Protein AF-A0A9P0M2W7-F1 (afdb_monomer_lite)

InterPro domains:
  IPR003342 ArnT-like, N-terminal domain [PF02366] (2-72)
  IPR027005 O-mannosyl-transferase-like [PTHR10050] (1-140)
  IPR036300 Mir domain superfamily [SSF82109] (98-136)

Organism: Acanthoscelides obtectus (NCBI:txid200917)

Radius of gyration: 26.4 Å; chains: 1; bounding box: 44×40×79 Å

Foldseek 3Di:
DLLVVVLPDPVSVVVLVVVVVVVVVVLVVVVPPPPDDVVVSVVVVVVVVCCSPVVNVVSVVVSVVVVCVVQLADDPPCLQDDLVSQCSRPPAQNPVADDDPDDDPPDDDWDFDPHRSWAIFDWDPAFDDPPPDDRDTDTDRDSPDRDRGD

pLDDT: mean 77.09, std 10.46, range [38.19, 89.38]

Secondary structure (DSSP, 8-state):
-HHHHHTT-TTHHHHHHHHHHHHHHHHHHHHT-TTS-HHHHHHHHHHHHHHHHHHHHHHHHHHHHHHHHH--B--TTGGGS-HHHHTTSBT-TTTT----SSPPTT-----B-SSTT--EEEEEEEEPPTTSSS-PEEEEEESS------

Structure (mmCIF, N/CA/C/O backbone):
data_AF-A0A9P0M2W7-F1
#
_entry.id   AF-A0A9P0M2W7-F1
#
loop_
_atom_site.group_PDB
_atom_site.id
_atom_site.type_symbol
_atom_site.label_atom_id
_atom_site.label_alt_id
_atom_site.label_comp_id
_atom_site.label_asym_id
_atom_site.label_entity_id
_atom_site.label_seq_id
_atom_site.pdbx_PDB_ins_code
_atom_site.Cartn_x
_atom_site.Cartn_y
_atom_site.Cartn_z
_atom_site.occupancy
_atom_site.B_iso_or_equiv
_atom_site.auth_seq_id
_atom_site.auth_comp_id
_atom_site.auth_asym_id
_atom_site.auth_atom_id
_atom_site.pdbx_PDB_model_num
ATOM 1 N N . MET A 1 1 ? 2.822 -3.038 24.871 1.00 49.38 1 MET A N 1
ATOM 2 C CA . MET A 1 1 ? 2.951 -4.412 24.329 1.00 49.38 1 MET A CA 1
ATOM 3 C C . MET A 1 1 ? 1.986 -4.728 23.182 1.00 49.38 1 MET A C 1
ATOM 5 O O . MET A 1 1 ? 2.398 -5.421 22.266 1.00 49.38 1 MET A O 1
ATOM 9 N N . LEU A 1 2 ? 0.758 -4.189 23.155 1.00 49.59 2 LEU A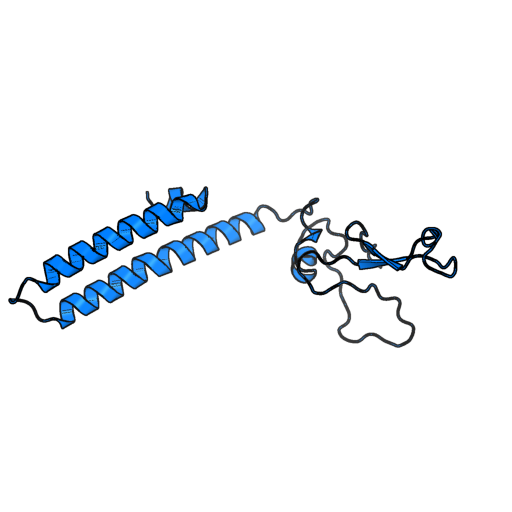 N 1
ATOM 10 C CA . LEU A 1 2 ? -0.241 -4.473 22.102 1.00 49.59 2 LEU A CA 1
ATOM 11 C C . LEU A 1 2 ? 0.184 -4.073 20.672 1.00 49.59 2 LEU A C 1
ATOM 13 O O . LEU A 1 2 ? -0.138 -4.766 19.713 1.00 49.59 2 LEU A O 1
ATOM 17 N N . ALA A 1 3 ? 0.968 -2.999 20.541 1.00 51.56 3 ALA A N 1
ATOM 18 C CA . ALA A 1 3 ? 1.499 -2.505 19.270 1.00 51.56 3 ALA A CA 1
ATOM 19 C C . ALA A 1 3 ? 2.364 -3.528 18.505 1.00 51.56 3 ALA A C 1
ATOM 21 O O . ALA A 1 3 ? 2.295 -3.593 17.281 1.00 51.56 3 ALA A O 1
ATOM 22 N N . CYS A 1 4 ? 3.144 -4.356 19.211 1.00 55.22 4 CYS A N 1
ATOM 23 C CA . CYS A 1 4 ? 4.033 -5.332 18.574 1.00 55.22 4 CYS A CA 1
ATOM 24 C C . CYS A 1 4 ? 3.278 -6.555 18.025 1.00 55.22 4 CYS A C 1
ATOM 26 O O . CYS A 1 4 ? 3.721 -7.145 17.045 1.00 55.22 4 CYS A O 1
ATOM 28 N N . CYS A 1 5 ? 2.120 -6.916 18.594 1.00 48.78 5 CYS A N 1
ATOM 29 C CA . CYS A 1 5 ? 1.325 -8.061 18.129 1.00 48.78 5 CYS A CA 1
ATOM 30 C C . CYS A 1 5 ? 0.573 -7.783 16.816 1.00 48.78 5 CYS A C 1
ATOM 32 O O . CYS A 1 5 ? 0.353 -8.700 16.028 1.00 48.78 5 CYS A O 1
ATOM 34 N N . ILE A 1 6 ? 0.205 -6.524 16.549 1.00 54.22 6 ILE A N 1
ATOM 35 C CA . ILE A 1 6 ? -0.494 -6.131 15.311 1.00 54.22 6 ILE A CA 1
ATOM 36 C C . ILE A 1 6 ? 0.437 -6.213 14.089 1.00 54.22 6 ILE A C 1
ATOM 38 O O . ILE A 1 6 ? -0.027 -6.442 12.976 1.00 54.22 6 ILE A O 1
ATOM 42 N N . SER A 1 7 ? 1.754 -6.105 14.295 1.00 47.78 7 SER A N 1
ATOM 43 C CA . SER A 1 7 ? 2.743 -6.071 13.211 1.00 47.78 7 SER A CA 1
ATOM 44 C C . SER A 1 7 ? 3.045 -7.437 12.572 1.00 47.78 7 SER A C 1
ATOM 46 O O . SER A 1 7 ? 3.783 -7.483 11.591 1.00 47.78 7 SER A O 1
ATOM 48 N N . VAL A 1 8 ? 2.520 -8.547 13.108 1.00 57.09 8 VAL A N 1
ATOM 49 C CA . VAL A 1 8 ? 2.905 -9.907 12.673 1.00 57.09 8 VAL A CA 1
ATOM 50 C C . VAL A 1 8 ? 1.854 -10.560 11.766 1.00 57.09 8 VAL A C 1
ATOM 52 O O . VAL A 1 8 ? 2.201 -11.379 10.914 1.00 57.09 8 VAL A O 1
ATOM 55 N N . LYS A 1 9 ? 0.563 -10.231 11.935 1.00 60.03 9 LYS A N 1
ATOM 56 C CA . LYS A 1 9 ? -0.548 -10.833 11.173 1.00 60.03 9 LYS A CA 1
ATOM 57 C C . LYS A 1 9 ? -1.857 -10.072 11.399 1.00 60.03 9 LYS A C 1
ATOM 59 O O . LYS A 1 9 ? -2.076 -9.545 12.487 1.00 60.03 9 LYS A O 1
ATOM 64 N N . PHE A 1 10 ? -2.788 -10.143 10.439 1.00 63.69 10 PHE A N 1
ATOM 65 C CA . PHE A 1 10 ? -4.170 -9.634 10.580 1.00 63.69 10 PHE A CA 1
ATOM 66 C C . PHE A 1 10 ? -4.919 -10.178 11.812 1.00 63.69 10 PHE A C 1
ATOM 68 O O . PHE A 1 10 ? -5.931 -9.617 12.215 1.00 63.69 10 PHE A O 1
ATOM 75 N N . VAL A 1 11 ? -4.390 -11.218 12.463 1.00 65.88 11 VAL A N 1
ATOM 76 C CA . VAL A 1 11 ? -4.830 -11.710 13.776 1.00 65.88 11 VAL A CA 1
ATOM 77 C C . VAL A 1 11 ? -4.837 -10.600 14.843 1.00 65.88 11 VAL A C 1
ATOM 79 O O . VAL A 1 11 ? -5.679 -10.619 15.737 1.00 65.88 11 VAL A O 1
ATOM 82 N N . GLY A 1 12 ? -3.980 -9.579 14.726 1.00 65.12 12 GLY A N 1
ATOM 83 C CA . GLY A 1 12 ? -3.992 -8.409 15.612 1.00 65.12 12 GLY A CA 1
ATOM 84 C C . GLY A 1 12 ? -5.298 -7.601 15.592 1.00 65.12 12 GLY A C 1
ATOM 85 O O . GLY A 1 12 ? -5.594 -6.915 16.570 1.00 65.12 12 GLY A O 1
ATOM 86 N N . LEU A 1 13 ? -6.121 -7.727 14.541 1.00 69.19 13 LEU A N 1
ATOM 87 C CA . LEU A 1 13 ? -7.451 -7.107 14.488 1.00 69.19 13 LEU A CA 1
ATOM 88 C C . LEU A 1 13 ? -8.389 -7.665 15.564 1.00 69.19 13 LEU A C 1
ATOM 90 O O . LEU A 1 13 ? -9.178 -6.908 16.122 1.00 69.19 13 LEU A O 1
ATOM 94 N N . PHE A 1 14 ? -8.263 -8.948 15.923 1.00 75.62 14 PHE A N 1
ATOM 95 C CA . PHE A 1 14 ? -9.065 -9.540 17.000 1.00 75.62 14 PHE A CA 1
ATOM 96 C C . PHE A 1 14 ? -8.747 -8.915 18.359 1.00 75.62 14 PHE A C 1
ATOM 98 O O . PHE A 1 14 ? -9.639 -8.748 19.185 1.00 75.62 14 PHE A O 1
ATOM 105 N N . VAL A 1 15 ? -7.492 -8.513 18.577 1.00 78.12 15 VAL A N 1
ATOM 106 C CA . VAL A 1 15 ? -7.066 -7.851 19.816 1.00 78.12 15 VAL A CA 1
ATOM 107 C C . VAL A 1 15 ? -7.625 -6.429 19.890 1.00 78.12 15 VAL A C 1
ATOM 109 O O . VAL A 1 15 ? -8.142 -6.036 20.933 1.00 78.12 15 VAL A O 1
ATOM 112 N N . ILE A 1 16 ? -7.586 -5.675 18.784 1.00 77.06 16 ILE A N 1
ATOM 113 C CA . ILE A 1 16 ? -8.204 -4.339 18.702 1.00 77.06 16 ILE A CA 1
ATOM 114 C C . ILE A 1 16 ? -9.713 -4.438 18.942 1.00 77.06 16 ILE A C 1
ATOM 116 O O . ILE A 1 16 ? -10.267 -3.651 19.706 1.00 77.06 16 ILE A O 1
ATOM 120 N N . LEU A 1 17 ? -10.366 -5.430 18.336 1.00 81.06 17 LEU A N 1
ATOM 121 C CA . LEU A 1 17 ? -11.796 -5.679 18.494 1.00 81.06 17 LEU A CA 1
ATOM 122 C C . LEU A 1 17 ? -12.151 -6.037 19.945 1.00 81.06 17 LEU A C 1
ATOM 124 O O . LEU A 1 17 ? -13.085 -5.457 20.491 1.00 81.06 17 LEU A O 1
ATOM 128 N N . LEU A 1 18 ? -11.381 -6.913 20.600 1.00 83.19 18 LEU A N 1
ATOM 129 C CA . LEU A 1 18 ? -11.578 -7.263 22.011 1.00 83.19 18 LEU A CA 1
ATOM 130 C C . LEU A 1 18 ? -11.458 -6.038 22.928 1.00 83.19 18 LEU A C 1
ATOM 132 O O . LEU A 1 18 ? -12.310 -5.821 23.790 1.00 83.19 18 LEU A O 1
ATOM 136 N N . ILE A 1 19 ? -10.428 -5.215 22.720 1.00 83.38 19 ILE A N 1
ATOM 137 C CA . ILE A 1 19 ? -10.238 -3.976 23.483 1.00 83.38 19 ILE A CA 1
ATOM 138 C C . ILE A 1 19 ? -11.389 -3.003 23.205 1.00 83.38 19 ILE A C 1
ATOM 140 O O . ILE A 1 19 ? -11.904 -2.391 24.138 1.00 83.38 19 ILE A O 1
ATOM 144 N N . GLY A 1 20 ? -11.851 -2.913 21.954 1.00 83.88 20 GLY A N 1
ATOM 145 C CA . GLY A 1 20 ? -13.044 -2.159 21.575 1.00 83.88 20 GLY A CA 1
ATOM 146 C C . GLY A 1 20 ? -14.278 -2.584 22.377 1.00 83.88 20 GLY A C 1
ATOM 147 O O . GLY A 1 20 ? -14.913 -1.739 23.007 1.00 83.88 20 GLY A O 1
ATOM 148 N N . PHE A 1 21 ? -14.568 -3.886 22.456 1.00 85.00 21 PHE A N 1
ATOM 149 C CA . PHE A 1 21 ? -15.673 -4.406 23.270 1.00 85.00 21 PHE A CA 1
ATOM 150 C C . PHE A 1 21 ? -15.528 -4.061 24.757 1.00 85.00 21 PHE A C 1
ATOM 152 O O . PHE A 1 21 ? -16.490 -3.596 25.368 1.00 85.00 21 PHE A O 1
ATOM 159 N N . MET A 1 22 ? -14.330 -4.206 25.332 1.00 84.38 22 MET A N 1
ATOM 160 C CA . MET A 1 22 ? -14.072 -3.802 26.722 1.00 84.38 22 MET A CA 1
ATOM 161 C C . MET A 1 22 ? -14.330 -2.304 26.934 1.00 84.38 22 MET A C 1
ATOM 163 O O . MET A 1 22 ? -14.956 -1.927 27.922 1.00 84.38 22 MET A O 1
ATOM 167 N N . THR A 1 23 ? -13.934 -1.444 25.986 1.00 84.31 23 THR A N 1
ATOM 168 C CA . THR A 1 23 ? -14.206 -0.001 26.095 1.00 84.31 23 THR A CA 1
ATOM 169 C C . THR A 1 23 ? -15.688 0.354 26.019 1.00 84.31 23 THR A C 1
ATOM 171 O O . THR A 1 23 ? -16.103 1.304 26.679 1.00 84.31 23 THR A O 1
ATOM 174 N N . VAL A 1 24 ? -16.490 -0.405 25.265 1.00 83.44 24 VAL A N 1
ATOM 175 C CA . VAL A 1 24 ? -17.950 -0.223 25.213 1.00 83.44 24 VAL A CA 1
ATOM 176 C C . VAL A 1 24 ? -18.584 -0.574 26.561 1.00 83.44 24 VAL A C 1
ATOM 178 O O . VAL A 1 24 ? -19.420 0.183 27.049 1.00 83.44 24 VAL A O 1
ATOM 181 N N . VAL A 1 25 ? -18.150 -1.669 27.194 1.00 83.62 25 VAL A N 1
ATOM 182 C CA . VAL A 1 25 ? -18.629 -2.076 28.529 1.00 83.62 25 VAL A CA 1
ATOM 183 C C . VAL A 1 25 ? -18.237 -1.052 29.599 1.00 83.62 25 VAL A C 1
ATOM 185 O O . VAL A 1 25 ? -19.075 -0.649 30.404 1.00 83.62 25 VAL A O 1
ATOM 188 N N . ASP A 1 26 ? -16.996 -0.563 29.578 1.00 80.94 26 ASP A N 1
ATOM 189 C CA . ASP A 1 26 ? -16.543 0.519 30.463 1.00 80.94 26 ASP A CA 1
ATOM 190 C C . ASP A 1 26 ? -17.393 1.782 30.309 1.00 80.94 26 ASP A C 1
ATOM 192 O O . ASP A 1 26 ? -17.775 2.416 31.295 1.00 80.94 26 ASP A O 1
ATOM 196 N N . LEU A 1 27 ? -17.697 2.158 29.065 1.00 77.44 27 LEU A N 1
ATOM 197 C CA . LEU A 1 27 ? -18.501 3.337 28.791 1.00 77.44 27 LEU A CA 1
ATOM 198 C C . LEU A 1 27 ? -19.941 3.161 29.280 1.00 77.44 27 LEU A C 1
ATOM 200 O O . LEU A 1 27 ? -20.504 4.098 29.841 1.00 77.44 27 LEU A O 1
ATOM 204 N N . TRP A 1 28 ? -20.507 1.964 29.116 1.00 80.38 28 TRP A N 1
ATOM 205 C CA . TRP A 1 28 ? -21.828 1.615 29.635 1.00 80.38 28 TRP A CA 1
ATOM 206 C C . TRP A 1 28 ? -21.893 1.765 31.161 1.00 80.38 28 TRP A C 1
ATOM 208 O O . TRP A 1 28 ? -22.827 2.370 31.687 1.00 80.38 28 TRP A O 1
ATOM 218 N N . ASN A 1 29 ? -20.856 1.315 31.871 1.00 79.50 29 ASN A N 1
ATOM 219 C CA . ASN A 1 29 ? -20.758 1.463 33.325 1.00 79.50 29 ASN A CA 1
ATOM 220 C C . ASN A 1 29 ? -20.635 2.933 33.761 1.00 79.50 29 ASN A C 1
ATOM 222 O O . ASN A 1 29 ? -21.263 3.341 34.735 1.00 79.50 29 ASN A O 1
ATOM 226 N N . ILE A 1 30 ? -19.866 3.746 33.028 1.00 74.25 30 ILE A N 1
ATOM 227 C CA . ILE A 1 30 ? -19.718 5.186 33.305 1.00 74.25 30 ILE A CA 1
ATOM 228 C C . ILE A 1 30 ? -21.033 5.937 33.052 1.00 74.25 30 ILE A C 1
ATOM 230 O O . ILE A 1 30 ? -21.365 6.857 33.798 1.00 74.25 30 ILE A O 1
ATOM 234 N N . LEU A 1 31 ? -21.797 5.539 32.032 1.00 72.25 31 LEU A N 1
ATOM 235 C CA . LEU A 1 31 ? -23.081 6.153 31.683 1.00 72.25 31 LEU A CA 1
ATOM 236 C C . LEU A 1 31 ? -24.185 5.829 32.707 1.00 72.25 31 LEU A C 1
ATOM 238 O O . LEU A 1 31 ? -25.093 6.632 32.896 1.00 72.25 31 LEU A O 1
ATOM 242 N N . GLY A 1 32 ? -24.073 4.698 33.414 1.00 74.75 32 GLY A N 1
ATOM 243 C CA . GLY A 1 32 ? -24.970 4.322 34.513 1.00 74.75 32 GLY A CA 1
ATOM 244 C C . GLY A 1 32 ? -24.814 5.161 35.790 1.00 74.75 32 GLY A C 1
ATOM 245 O O . GLY A 1 32 ? -25.684 5.122 36.661 1.00 74.75 32 GLY A O 1
ATOM 246 N N . VAL A 1 33 ? -23.741 5.949 35.921 1.00 76.12 33 VAL A N 1
ATOM 247 C CA . VAL A 1 33 ? -23.522 6.825 37.082 1.00 76.12 33 VAL A CA 1
ATOM 248 C C . VAL A 1 33 ? -24.207 8.175 36.847 1.00 76.12 33 VAL A C 1
ATOM 250 O O . VAL A 1 33 ? -23.638 9.081 36.243 1.00 76.12 33 VAL A O 1
ATOM 253 N N . MET A 1 34 ? -25.421 8.338 37.384 1.00 68.31 34 MET A N 1
ATOM 254 C CA . MET A 1 34 ? -26.249 9.553 37.225 1.00 68.31 34 MET A CA 1
ATOM 255 C C . MET A 1 34 ? -25.658 10.831 37.858 1.00 68.31 34 MET A C 1
ATOM 257 O O . MET A 1 34 ? -26.227 11.911 37.732 1.00 68.31 34 MET A O 1
ATOM 261 N N . THR A 1 35 ? -24.522 10.732 38.552 1.00 72.81 35 THR A N 1
ATOM 262 C CA . THR A 1 35 ? -23.875 11.852 39.253 1.00 72.81 35 THR A CA 1
ATOM 263 C C . THR A 1 35 ? -23.003 12.720 38.338 1.00 72.81 35 THR A C 1
ATOM 265 O O . THR A 1 35 ? -22.611 13.813 38.744 1.00 72.81 35 THR A O 1
ATOM 268 N N . ARG A 1 36 ? -22.651 12.262 37.127 1.00 68.31 36 ARG A N 1
ATOM 269 C CA . ARG A 1 36 ? -21.724 12.982 36.232 1.00 68.31 36 ARG A CA 1
ATOM 270 C C . ARG A 1 36 ? -22.403 13.508 34.965 1.00 68.31 36 ARG A C 1
ATOM 272 O O . ARG A 1 36 ? -23.293 12.849 34.431 1.00 68.31 36 ARG A O 1
ATOM 279 N N . PRO A 1 37 ? -21.969 14.671 34.443 1.00 77.00 37 PRO A N 1
ATOM 280 C CA . PRO A 1 37 ? -22.495 15.198 33.193 1.00 77.00 37 PRO A CA 1
ATOM 281 C C . PRO A 1 37 ? -22.111 14.290 32.017 1.00 77.00 37 PRO A C 1
ATOM 283 O O . PRO A 1 37 ? -20.953 13.910 31.851 1.00 77.00 37 PRO A O 1
ATOM 286 N N . VAL A 1 38 ? -23.082 14.009 31.143 1.00 75.50 38 VAL A N 1
ATOM 287 C CA . VAL A 1 38 ? -22.927 13.150 29.949 1.00 75.50 38 VAL A CA 1
ATOM 288 C C . VAL A 1 38 ? -21.785 13.622 29.031 1.00 75.50 38 VAL A C 1
ATOM 290 O O . VAL A 1 38 ? -21.143 12.821 28.353 1.00 75.50 38 VAL A O 1
ATOM 293 N N . MET A 1 39 ? -21.479 14.923 29.049 1.00 75.94 39 MET A N 1
ATOM 294 C CA . MET A 1 39 ? -20.386 15.534 28.287 1.00 75.94 39 MET A CA 1
ATOM 295 C C . MET A 1 39 ? -18.997 14.984 28.637 1.00 75.94 39 MET A C 1
ATOM 297 O O . MET A 1 39 ? -18.157 14.867 27.742 1.00 75.94 39 MET A O 1
ATOM 301 N N . ASP A 1 40 ? -18.741 14.610 29.892 1.00 75.75 40 ASP A N 1
ATOM 302 C CA . ASP A 1 40 ? -17.442 14.045 30.278 1.00 75.75 40 ASP A CA 1
ATOM 303 C C . ASP A 1 40 ? -17.272 12.627 29.716 1.00 75.75 40 ASP A C 1
ATOM 305 O O . ASP A 1 40 ? -16.208 12.276 29.201 1.00 75.75 40 ASP A O 1
ATOM 309 N N . THR A 1 41 ? -18.350 11.840 29.698 1.00 73.44 41 THR A N 1
ATOM 310 C CA . THR A 1 41 ? -18.384 10.503 29.086 1.00 73.44 41 THR A CA 1
ATOM 311 C C . THR A 1 41 ? -18.119 10.567 27.580 1.00 73.44 41 THR A C 1
ATOM 313 O O . THR A 1 41 ? -17.336 9.774 27.055 1.00 73.44 41 THR A O 1
ATOM 316 N N . VAL A 1 42 ? -18.694 11.553 26.883 1.00 77.75 42 VAL A N 1
ATOM 317 C CA . VAL A 1 42 ? -18.472 11.767 25.441 1.00 77.75 42 VAL A CA 1
ATOM 318 C C . VAL A 1 42 ? -17.023 12.168 25.145 1.00 77.75 42 VAL A C 1
ATOM 320 O O . VAL A 1 42 ? -16.420 11.637 24.211 1.00 77.75 42 VAL A O 1
ATOM 323 N N . LYS A 1 43 ? -16.417 13.044 25.956 1.00 81.81 43 LYS A N 1
ATOM 324 C CA . LYS A 1 43 ? -14.996 13.410 25.804 1.00 81.81 43 LYS A CA 1
ATOM 325 C C . LYS A 1 43 ? -14.077 12.199 25.966 1.00 81.81 43 LYS A C 1
ATOM 327 O O . LYS A 1 43 ? -13.165 12.013 25.160 1.00 81.81 43 LYS A O 1
ATOM 332 N N . HIS A 1 44 ? -14.330 11.355 26.967 1.00 80.00 44 HIS A N 1
ATOM 333 C CA . HIS A 1 44 ? -13.562 10.127 27.169 1.00 80.00 44 HIS A CA 1
ATOM 334 C C . HIS A 1 44 ? -13.766 9.112 26.040 1.00 80.00 44 HIS A C 1
ATOM 336 O O . HIS A 1 44 ? -12.787 8.493 25.623 1.00 80.00 44 HIS A O 1
ATOM 342 N N . LEU A 1 45 ? -14.985 8.977 25.508 1.00 80.56 45 LEU A N 1
ATOM 343 C CA . LEU A 1 45 ? -15.256 8.152 24.329 1.00 80.56 45 LEU A CA 1
ATOM 344 C C . LEU A 1 45 ? -14.424 8.625 23.134 1.00 80.56 45 LEU A C 1
ATOM 346 O O . LEU A 1 45 ? -13.703 7.825 22.545 1.00 80.56 45 LEU A O 1
ATOM 350 N N . ILE A 1 46 ? -14.494 9.913 22.794 1.00 81.00 46 ILE A N 1
ATOM 351 C CA . ILE A 1 46 ? -13.795 10.465 21.628 1.00 81.00 46 ILE A CA 1
ATOM 352 C C . ILE A 1 46 ? -12.281 10.308 21.794 1.00 81.00 46 ILE A C 1
ATOM 354 O O . ILE A 1 46 ? -11.615 9.821 20.884 1.00 81.00 46 ILE A O 1
ATOM 358 N N . ALA A 1 47 ? -11.733 10.631 22.969 1.00 83.69 47 ALA A N 1
ATOM 359 C CA . ALA A 1 47 ? -10.306 10.468 23.239 1.00 83.69 47 ALA A CA 1
ATOM 360 C C . ALA A 1 47 ? -9.850 9.000 23.126 1.00 83.69 47 ALA A C 1
ATOM 362 O O . ALA A 1 47 ? -8.808 8.722 22.529 1.00 83.69 47 ALA A O 1
ATOM 363 N N . ARG A 1 48 ? -10.634 8.048 23.657 1.00 81.56 48 ARG A N 1
ATOM 364 C CA . ARG A 1 48 ? -10.330 6.608 23.577 1.00 81.56 48 ARG A CA 1
ATOM 365 C C . ARG A 1 48 ? -10.490 6.065 22.158 1.00 81.56 48 ARG A C 1
ATOM 367 O O . ARG A 1 48 ? -9.639 5.295 21.732 1.00 81.56 48 ARG A O 1
ATOM 374 N N . ALA A 1 49 ? -11.511 6.491 21.416 1.00 82.12 49 ALA A N 1
ATOM 375 C CA . ALA A 1 49 ? -11.729 6.099 20.024 1.00 82.12 49 ALA A CA 1
ATOM 376 C C . ALA A 1 49 ? -10.602 6.608 19.119 1.00 82.12 49 ALA A C 1
ATOM 378 O O . ALA A 1 49 ? -10.032 5.842 18.346 1.00 82.12 49 ALA A O 1
ATOM 379 N N . ILE A 1 50 ? -10.213 7.875 19.272 1.00 82.94 50 ILE A N 1
ATOM 380 C CA . ILE A 1 50 ? -9.083 8.459 18.545 1.00 82.94 50 ILE A CA 1
ATOM 381 C C . ILE A 1 50 ? -7.792 7.715 18.895 1.00 82.94 50 ILE A C 1
ATOM 383 O O . ILE A 1 50 ? -7.062 7.317 17.993 1.00 82.94 50 ILE A O 1
ATOM 387 N N . CYS A 1 51 ? -7.523 7.462 20.178 1.00 82.69 51 CYS A N 1
ATOM 388 C CA . CYS A 1 51 ? -6.334 6.719 20.597 1.00 82.69 51 CYS A CA 1
ATOM 389 C C . CYS A 1 51 ? -6.327 5.283 20.042 1.00 82.69 51 CYS A C 1
ATOM 391 O O . CYS A 1 51 ? -5.313 4.836 19.517 1.00 82.69 51 CYS A O 1
ATOM 393 N N . LEU A 1 52 ? -7.460 4.576 20.077 1.00 78.50 52 LEU A N 1
ATOM 394 C CA . LEU A 1 52 ? -7.575 3.200 19.586 1.00 78.50 52 LEU A CA 1
ATOM 395 C C . LEU A 1 52 ? -7.575 3.073 18.061 1.00 78.50 52 LEU A C 1
ATOM 397 O O . LEU A 1 52 ? -7.318 1.978 17.576 1.00 78.50 52 LEU A O 1
ATOM 401 N N . ILE A 1 53 ? -7.841 4.143 17.308 1.00 81.00 53 ILE A N 1
ATOM 402 C CA . ILE A 1 53 ? -7.856 4.125 15.835 1.00 81.00 53 ILE A CA 1
ATOM 403 C C . ILE A 1 53 ? -6.581 4.750 15.261 1.00 81.00 53 ILE A C 1
ATOM 405 O O . ILE A 1 53 ? -5.9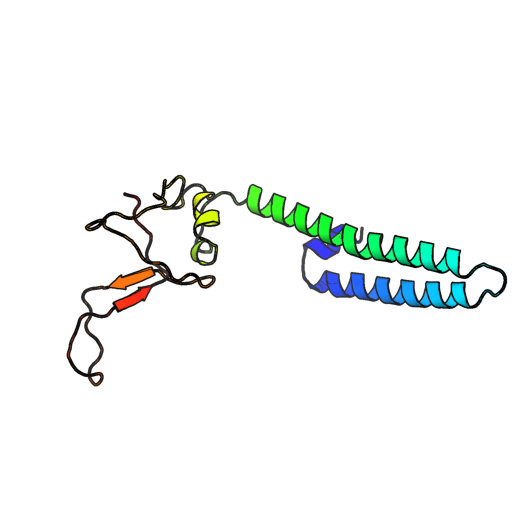05 4.135 14.438 1.00 81.00 53 ILE A O 1
ATOM 409 N N . ILE A 1 54 ? -6.210 5.954 15.703 1.00 83.56 54 ILE A N 1
ATOM 410 C CA . ILE A 1 54 ? -5.052 6.674 15.157 1.00 83.56 54 ILE A CA 1
ATOM 411 C C . ILE A 1 54 ? -3.752 5.955 15.506 1.00 83.56 54 ILE A C 1
ATOM 413 O O . ILE A 1 54 ? -2.896 5.789 14.640 1.00 83.56 54 ILE A O 1
ATOM 417 N N . LEU A 1 55 ? -3.597 5.491 16.748 1.00 79.69 55 LEU A N 1
ATOM 418 C CA . LEU A 1 55 ? -2.366 4.838 17.188 1.00 79.69 55 LEU A CA 1
ATOM 419 C C . LEU A 1 55 ? -2.024 3.584 16.357 1.00 79.69 55 LEU A C 1
ATOM 421 O O . LEU A 1 55 ? -0.882 3.498 15.895 1.00 79.69 55 LEU A O 1
ATOM 425 N N . PRO A 1 56 ? -2.947 2.631 16.101 1.00 79.12 56 PRO A N 1
ATOM 426 C CA . PRO A 1 56 ? -2.632 1.489 15.245 1.00 79.12 56 PRO A CA 1
ATOM 427 C C . PRO A 1 56 ? -2.431 1.868 13.776 1.00 79.12 56 PRO A C 1
ATOM 429 O O . PRO A 1 56 ? -1.564 1.272 13.140 1.00 79.12 56 PRO A O 1
ATOM 432 N N . ILE A 1 57 ? -3.152 2.864 13.242 1.00 83.25 57 ILE A N 1
ATOM 433 C CA . ILE A 1 57 ? -2.927 3.341 11.865 1.00 83.25 57 ILE A CA 1
ATOM 434 C C . ILE A 1 57 ? -1.512 3.913 11.726 1.00 83.25 57 ILE A C 1
ATOM 436 O O . ILE A 1 57 ? -0.779 3.522 10.819 1.00 83.25 57 ILE A O 1
ATOM 440 N N . CYS A 1 58 ? -1.092 4.790 12.642 1.00 85.94 58 CYS A N 1
ATOM 441 C CA . CYS A 1 58 ? 0.247 5.376 12.624 1.00 85.94 58 CYS A CA 1
ATOM 442 C C . CYS A 1 58 ? 1.339 4.306 12.733 1.00 85.94 58 CYS A C 1
ATOM 444 O O . CYS A 1 58 ? 2.294 4.329 11.958 1.00 85.94 58 CYS A O 1
ATOM 446 N N . LEU A 1 59 ? 1.190 3.340 13.646 1.00 83.75 59 LEU A N 1
ATOM 447 C CA . LEU A 1 59 ? 2.137 2.228 13.769 1.00 83.75 59 LEU A CA 1
ATOM 448 C C . LEU A 1 59 ? 2.210 1.388 12.495 1.00 83.75 59 LEU A C 1
ATOM 450 O O . LEU A 1 59 ? 3.311 1.097 12.032 1.00 83.75 59 LEU A O 1
ATOM 454 N N . TYR A 1 60 ? 1.066 1.036 11.906 1.00 81.50 60 TYR A N 1
ATOM 455 C CA . TYR A 1 60 ? 1.017 0.287 10.651 1.00 81.50 60 TYR A CA 1
ATOM 456 C C . TYR A 1 60 ? 1.744 1.031 9.523 1.00 81.50 60 TYR A C 1
ATOM 458 O O . TYR A 1 60 ? 2.585 0.445 8.841 1.00 81.50 60 TYR A O 1
ATOM 466 N N . MET A 1 61 ? 1.487 2.334 9.376 1.00 84.88 61 MET A N 1
ATOM 467 C CA . MET A 1 61 ? 2.148 3.176 8.375 1.00 84.88 61 MET A CA 1
ATOM 468 C C . MET A 1 61 ? 3.664 3.247 8.599 1.00 84.88 61 MET A C 1
ATOM 470 O O . MET A 1 61 ? 4.421 3.145 7.637 1.00 84.88 61 MET A O 1
ATOM 474 N N . ILE A 1 62 ? 4.122 3.366 9.851 1.00 89.06 62 ILE A N 1
ATOM 475 C CA . ILE A 1 62 ? 5.555 3.387 10.194 1.00 89.06 62 ILE A CA 1
ATOM 476 C C . ILE A 1 62 ? 6.221 2.051 9.858 1.00 89.06 62 ILE A C 1
ATOM 478 O O . ILE A 1 62 ? 7.274 2.041 9.222 1.00 89.06 62 ILE A O 1
ATOM 482 N N . PHE A 1 63 ? 5.620 0.923 10.242 1.00 85.12 63 PHE A N 1
ATOM 483 C CA . PHE A 1 63 ? 6.175 -0.394 9.926 1.00 85.12 63 PHE A CA 1
ATOM 484 C C . PHE A 1 63 ? 6.223 -0.640 8.421 1.00 85.12 63 PHE A C 1
ATOM 486 O O . PHE A 1 63 ? 7.246 -1.102 7.919 1.00 85.12 63 PHE A O 1
ATOM 493 N N . PHE A 1 64 ? 5.159 -0.291 7.695 1.00 85.50 64 PHE A N 1
ATOM 494 C CA . PHE A 1 64 ? 5.125 -0.426 6.241 1.00 85.50 64 PHE A CA 1
ATOM 495 C C . PHE A 1 64 ? 6.163 0.481 5.567 1.00 85.50 64 PHE A C 1
ATOM 497 O O . PHE A 1 64 ? 6.880 0.039 4.671 1.00 85.50 64 PHE A O 1
ATOM 504 N N . TYR A 1 65 ? 6.326 1.714 6.053 1.00 87.69 65 TYR A N 1
ATOM 505 C CA . TYR A 1 65 ? 7.370 2.625 5.587 1.00 87.69 65 TYR A CA 1
ATOM 506 C C . TYR A 1 65 ? 8.776 2.053 5.810 1.00 87.69 65 TYR A C 1
ATOM 508 O O . TYR A 1 65 ? 9.585 2.038 4.883 1.00 87.69 65 TYR A O 1
ATOM 516 N N . ILE A 1 66 ? 9.071 1.545 7.011 1.00 89.38 66 ILE A N 1
ATOM 517 C CA . ILE A 1 66 ? 10.364 0.913 7.315 1.00 89.38 66 ILE A CA 1
ATOM 518 C C . ILE A 1 66 ? 10.571 -0.319 6.430 1.00 89.38 66 ILE A C 1
ATOM 520 O O . ILE A 1 66 ? 11.649 -0.480 5.866 1.00 89.38 66 ILE A O 1
ATOM 524 N N . HIS A 1 67 ? 9.547 -1.156 6.261 1.00 87.12 67 HIS A N 1
ATOM 525 C CA . HIS A 1 67 ? 9.611 -2.349 5.422 1.00 87.12 67 HIS A CA 1
ATOM 526 C C . HIS A 1 67 ? 9.988 -2.008 3.974 1.00 87.12 67 HIS A C 1
ATOM 528 O O . HIS A 1 67 ? 10.967 -2.550 3.464 1.00 87.12 67 HIS A O 1
ATOM 534 N N . LEU A 1 68 ? 9.284 -1.059 3.342 1.00 86.88 68 LEU A N 1
ATOM 535 C CA . LEU A 1 68 ? 9.586 -0.628 1.971 1.00 86.88 68 LEU A CA 1
ATOM 536 C C . LEU A 1 68 ? 10.947 0.072 1.858 1.00 86.88 68 LEU A C 1
ATOM 538 O O . LEU A 1 68 ? 11.630 -0.064 0.848 1.00 86.88 68 LEU A O 1
ATOM 542 N N . LYS A 1 69 ? 11.369 0.806 2.894 1.00 86.25 69 LYS A N 1
ATOM 543 C CA . LYS A 1 69 ? 12.675 1.478 2.907 1.00 86.25 69 LYS A CA 1
ATOM 544 C C . LYS A 1 69 ? 13.839 0.493 3.029 1.00 86.25 69 LYS A C 1
ATOM 546 O O . LYS A 1 69 ? 14.895 0.731 2.448 1.00 86.25 69 LYS A O 1
ATOM 551 N N . VAL A 1 70 ? 13.660 -0.590 3.787 1.00 88.56 70 VAL A N 1
ATOM 552 C CA . VAL A 1 70 ? 14.659 -1.660 3.927 1.00 88.56 70 VAL A CA 1
ATOM 553 C C . VAL A 1 70 ? 14.693 -2.535 2.670 1.00 88.56 70 VAL A C 1
ATOM 555 O O . VAL A 1 70 ? 15.778 -2.879 2.203 1.00 88.56 70 VAL A O 1
ATOM 558 N N . LEU A 1 71 ? 13.535 -2.862 2.085 1.00 84.62 71 LEU A N 1
ATOM 559 C CA . LEU A 1 71 ? 13.422 -3.615 0.830 1.00 84.62 71 LEU A CA 1
ATOM 560 C C . LEU A 1 71 ? 13.471 -2.675 -0.385 1.00 84.62 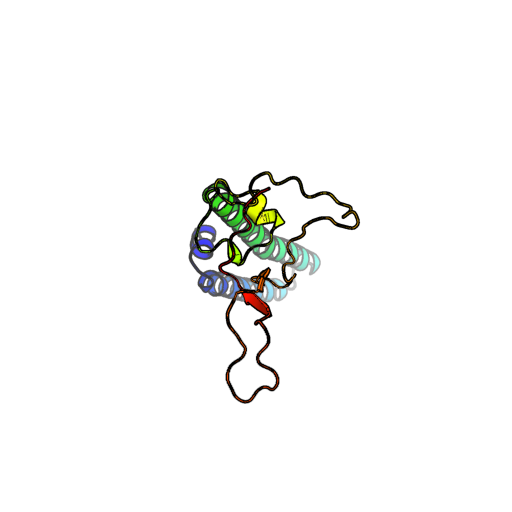71 LEU A C 1
ATOM 562 O O . LEU A 1 71 ? 12.533 -2.580 -1.169 1.00 84.62 71 LEU A O 1
ATOM 566 N N . ASN A 1 72 ? 14.596 -1.987 -0.559 1.00 83.38 72 ASN A N 1
ATOM 567 C CA . ASN A 1 72 ? 14.810 -1.071 -1.683 1.00 83.38 72 ASN A CA 1
ATOM 568 C C . ASN A 1 72 ? 15.367 -1.746 -2.952 1.00 83.38 72 ASN A C 1
ATOM 570 O O . ASN A 1 72 ? 15.674 -1.054 -3.922 1.00 83.38 72 ASN A O 1
ATOM 574 N N . LYS A 1 73 ? 15.548 -3.071 -2.944 1.00 85.25 73 LYS A N 1
ATOM 575 C CA . LYS A 1 73 ? 16.093 -3.845 -4.067 1.00 85.25 73 LYS A CA 1
ATOM 576 C C . LYS A 1 73 ? 14.982 -4.547 -4.833 1.00 85.25 73 LYS A C 1
ATOM 578 O O . LYS A 1 73 ? 14.035 -5.039 -4.228 1.00 85.25 73 LYS A O 1
ATOM 583 N N . SER A 1 74 ? 15.166 -4.631 -6.146 1.00 82.56 74 SER A N 1
ATOM 584 C CA . SER A 1 74 ? 14.248 -5.313 -7.054 1.00 82.56 74 SER A CA 1
ATOM 585 C C . SER A 1 74 ? 14.162 -6.824 -6.795 1.00 82.56 74 SER A C 1
ATOM 587 O O . SER A 1 74 ? 15.177 -7.467 -6.508 1.00 82.56 74 SER A O 1
ATOM 589 N N . GLY A 1 75 ? 12.961 -7.394 -6.911 1.00 82.81 75 GLY A N 1
ATOM 590 C CA . GLY A 1 75 ? 12.684 -8.820 -6.726 1.00 82.81 75 GLY A CA 1
ATOM 591 C C . GLY A 1 75 ? 11.546 -9.352 -7.608 1.00 82.81 75 GLY A C 1
ATOM 592 O O . GLY A 1 75 ? 10.878 -8.622 -8.336 1.00 82.81 75 GLY A O 1
ATOM 593 N N . ASN A 1 76 ? 11.288 -10.663 -7.544 1.00 78.06 76 ASN A N 1
ATOM 594 C CA . ASN A 1 76 ? 10.285 -11.327 -8.396 1.00 78.06 76 ASN A CA 1
ATOM 595 C C . ASN A 1 76 ? 8.842 -10.822 -8.173 1.00 78.06 76 ASN A C 1
ATOM 597 O O . ASN A 1 76 ? 7.985 -11.020 -9.030 1.00 78.06 76 ASN A O 1
ATOM 601 N N . GLY A 1 77 ? 8.564 -10.199 -7.022 1.00 77.00 77 GLY A N 1
ATOM 602 C CA . GLY A 1 77 ? 7.247 -9.664 -6.661 1.00 77.00 77 GLY A CA 1
ATOM 603 C C . GLY A 1 77 ? 6.975 -8.242 -7.157 1.00 77.00 77 GLY A C 1
ATOM 604 O O . GLY A 1 77 ? 5.844 -7.767 -7.049 1.00 77.00 77 GLY A O 1
ATOM 605 N N . ASP A 1 78 ? 7.966 -7.559 -7.726 1.00 79.94 78 ASP A N 1
ATOM 606 C CA . ASP A 1 78 ? 7.847 -6.143 -8.080 1.00 79.94 78 ASP A CA 1
ATOM 607 C C . ASP A 1 78 ? 6.791 -5.893 -9.153 1.00 79.94 78 ASP A C 1
ATOM 609 O O . ASP A 1 78 ? 6.165 -4.835 -9.165 1.00 79.94 78 ASP A O 1
ATOM 613 N N . GLY A 1 79 ? 6.559 -6.876 -10.032 1.00 76.50 79 GLY A N 1
ATOM 614 C CA . GLY A 1 79 ? 5.604 -6.818 -11.145 1.00 76.50 79 GLY A CA 1
ATOM 615 C C . GLY A 1 79 ? 4.167 -6.473 -10.738 1.00 76.50 79 GLY A C 1
ATOM 616 O O . GLY A 1 79 ? 3.409 -5.954 -11.555 1.00 76.50 79 GLY A O 1
ATOM 617 N N . PHE A 1 80 ? 3.802 -6.700 -9.473 1.00 79.25 80 PHE A N 1
ATOM 618 C CA . PHE A 1 80 ? 2.478 -6.378 -8.934 1.00 79.25 80 PHE A CA 1
ATOM 619 C C . PHE A 1 80 ? 2.321 -4.917 -8.505 1.00 79.25 80 PHE A C 1
ATOM 621 O O . PHE A 1 80 ? 1.193 -4.435 -8.384 1.00 79.25 80 PHE A O 1
ATOM 628 N N . TYR A 1 81 ? 3.428 -4.205 -8.297 1.00 80.81 81 TYR A N 1
ATOM 629 C CA . TYR A 1 81 ? 3.415 -2.805 -7.901 1.00 80.81 81 TYR A CA 1
ATOM 630 C C . TYR A 1 81 ? 3.275 -1.865 -9.106 1.00 80.81 81 TYR A C 1
ATOM 632 O O . TYR A 1 81 ? 3.483 -2.230 -10.269 1.00 80.81 81 TYR A O 1
ATOM 640 N N . SER A 1 82 ? 2.895 -0.618 -8.825 1.00 82.25 82 SER A N 1
ATOM 641 C CA . SER A 1 82 ? 2.798 0.424 -9.845 1.00 82.25 82 SER A CA 1
ATOM 642 C C . SER A 1 82 ? 4.168 0.711 -10.465 1.00 82.25 82 SER A C 1
ATOM 644 O O . SER A 1 82 ? 5.203 0.583 -9.811 1.00 82.25 82 SER A O 1
ATOM 646 N N . SER A 1 83 ? 4.188 1.150 -11.725 1.00 80.56 83 SER A N 1
ATOM 647 C CA . SER A 1 83 ? 5.444 1.483 -12.413 1.00 80.56 83 SER A CA 1
ATOM 648 C C . SER A 1 83 ? 6.205 2.625 -11.721 1.00 80.56 83 SER A C 1
ATOM 650 O O . SER A 1 83 ? 7.429 2.622 -11.702 1.00 80.56 83 SER A O 1
ATOM 652 N N . ALA A 1 84 ? 5.481 3.560 -11.091 1.00 82.25 84 ALA A N 1
ATOM 653 C CA . ALA A 1 84 ? 6.069 4.640 -10.299 1.00 82.25 84 ALA A CA 1
ATOM 654 C C . ALA A 1 84 ? 6.756 4.140 -9.019 1.00 82.25 84 ALA A C 1
ATOM 656 O O . ALA A 1 84 ? 7.732 4.734 -8.582 1.00 82.25 84 ALA A O 1
ATOM 657 N N . PHE A 1 85 ? 6.265 3.054 -8.417 1.00 84.12 85 PHE A N 1
ATOM 658 C CA . PHE A 1 85 ? 6.945 2.423 -7.290 1.00 84.12 85 PHE A CA 1
ATOM 659 C C . PHE A 1 85 ? 8.144 1.599 -7.776 1.00 84.12 85 PHE A C 1
ATOM 661 O O . PHE A 1 85 ? 9.231 1.719 -7.224 1.00 84.12 85 PHE A O 1
ATOM 668 N N . GLN A 1 86 ? 7.983 0.837 -8.866 1.00 83.88 86 GLN A N 1
ATOM 669 C CA . GLN A 1 86 ? 9.060 0.049 -9.486 1.00 83.88 86 GLN A CA 1
ATOM 670 C C . GLN A 1 86 ? 10.283 0.901 -9.858 1.00 83.88 86 GLN A C 1
ATOM 672 O O . GLN A 1 86 ? 11.410 0.438 -9.698 1.00 83.88 86 GLN A O 1
ATOM 677 N N . SER A 1 87 ? 10.091 2.151 -10.294 1.00 84.25 87 SER A N 1
ATOM 678 C CA . SER A 1 87 ? 11.207 3.053 -10.613 1.00 84.25 87 SER A CA 1
ATOM 679 C C . SER A 1 87 ? 12.026 3.483 -9.388 1.00 84.25 87 SER A C 1
ATOM 681 O O . SER A 1 87 ? 13.189 3.867 -9.533 1.00 84.25 87 SER A O 1
ATOM 683 N N . GLN A 1 88 ? 11.473 3.370 -8.174 1.00 84.88 88 GLN A N 1
ATOM 684 C CA . GLN A 1 88 ? 12.188 3.646 -6.924 1.00 84.88 88 GLN A CA 1
ATOM 685 C C . GLN A 1 88 ? 13.061 2.465 -6.463 1.00 84.88 88 GLN A C 1
ATOM 687 O O . GLN A 1 88 ? 13.941 2.663 -5.626 1.00 84.88 88 GLN A O 1
ATOM 692 N N . LEU A 1 89 ? 12.856 1.255 -7.005 1.00 85.88 89 LEU A N 1
ATOM 693 C CA . LEU A 1 89 ? 13.593 0.053 -6.604 1.00 85.88 89 LEU A CA 1
ATOM 694 C C . LEU A 1 89 ? 14.924 -0.057 -7.354 1.00 85.88 89 LEU A C 1
ATOM 696 O O . LEU A 1 89 ? 14.978 -0.052 -8.584 1.00 85.88 89 LEU A O 1
ATOM 700 N N . ILE A 1 90 ? 16.009 -0.217 -6.600 1.00 83.19 90 ILE A N 1
ATOM 701 C CA . ILE A 1 90 ? 17.366 -0.357 -7.126 1.00 83.19 90 ILE A CA 1
ATOM 702 C C . ILE A 1 90 ? 17.487 -1.705 -7.847 1.00 83.19 90 ILE A C 1
ATOM 704 O O . ILE A 1 90 ? 17.166 -2.759 -7.289 1.00 83.19 90 ILE A O 1
ATOM 708 N N . GLY A 1 91 ? 17.978 -1.674 -9.088 1.00 80.38 91 GLY A N 1
ATOM 709 C CA . GLY A 1 91 ? 18.119 -2.861 -9.940 1.00 80.38 91 GLY A CA 1
ATOM 710 C C . GLY A 1 91 ? 16.849 -3.239 -10.709 1.00 80.38 91 GLY A C 1
ATOM 711 O O . GLY A 1 91 ? 16.824 -4.281 -11.364 1.00 80.38 91 GLY A O 1
ATOM 712 N N . ASN A 1 92 ? 15.795 -2.420 -10.648 1.00 82.00 92 ASN A N 1
ATOM 713 C CA . ASN A 1 92 ? 14.666 -2.536 -11.564 1.00 82.00 92 ASN A CA 1
ATOM 714 C C . ASN A 1 92 ? 15.033 -1.929 -12.930 1.00 82.00 92 ASN A C 1
ATOM 716 O O . ASN A 1 92 ? 15.792 -0.965 -12.998 1.00 82.00 92 ASN A O 1
ATOM 720 N N . SER A 1 93 ? 14.497 -2.458 -14.028 1.00 72.50 93 SER A N 1
ATOM 721 C CA . SER A 1 93 ? 14.777 -1.906 -15.358 1.00 72.50 93 SER A CA 1
ATOM 722 C C . SER A 1 93 ? 14.095 -0.556 -15.616 1.00 72.50 93 SER A C 1
ATOM 724 O O . SER A 1 93 ? 14.511 0.176 -16.508 1.00 72.50 93 SER A O 1
ATOM 726 N N . LEU A 1 94 ? 13.092 -0.198 -14.803 1.00 74.50 94 LEU A N 1
ATOM 727 C CA . LEU A 1 94 ? 12.491 1.136 -14.755 1.00 74.50 94 LEU A CA 1
ATOM 728 C C . LEU A 1 94 ? 13.211 2.080 -13.773 1.00 74.50 94 LEU A C 1
ATOM 730 O O . LEU A 1 94 ? 12.764 3.214 -13.578 1.00 74.50 94 LEU A O 1
ATOM 734 N N . HIS A 1 95 ? 14.286 1.633 -13.115 1.00 73.00 95 HIS A N 1
ATOM 735 C CA . HIS A 1 95 ? 14.984 2.447 -12.128 1.00 73.00 95 HIS A CA 1
ATOM 736 C C . HIS A 1 95 ? 15.582 3.693 -12.781 1.00 73.00 95 HIS A C 1
ATOM 738 O O . HIS A 1 95 ? 16.375 3.592 -13.713 1.00 73.00 95 HIS A O 1
ATOM 744 N N . ASN A 1 96 ? 15.197 4.869 -12.280 1.00 65.62 96 ASN A N 1
ATOM 745 C CA . ASN A 1 96 ? 15.621 6.169 -12.807 1.00 65.62 96 ASN A CA 1
ATOM 746 C C . ASN A 1 96 ? 15.251 6.431 -14.286 1.00 65.62 96 ASN A C 1
ATOM 748 O O . ASN A 1 96 ? 15.843 7.299 -14.927 1.00 65.62 96 ASN A O 1
ATOM 752 N N . ALA A 1 97 ? 14.269 5.706 -14.834 1.00 68.19 97 ALA A N 1
ATOM 753 C CA . ALA A 1 97 ? 13.783 5.953 -16.186 1.00 68.19 97 ALA A CA 1
ATOM 754 C C . ALA A 1 97 ? 13.038 7.299 -16.247 1.00 68.19 97 ALA A C 1
ATOM 756 O O . ALA A 1 97 ? 12.013 7.490 -15.586 1.00 68.19 97 ALA A O 1
ATOM 757 N N . SER A 1 98 ? 13.533 8.233 -17.057 1.00 67.56 98 SER A N 1
ATOM 758 C CA . SER A 1 98 ? 12.839 9.480 -17.368 1.00 67.56 98 SER A CA 1
ATOM 759 C C . SER A 1 98 ? 11.786 9.220 -18.447 1.00 67.56 98 SER A C 1
ATOM 761 O O . SER A 1 98 ? 12.084 9.118 -19.634 1.00 67.56 98 SER A O 1
ATOM 763 N N . MET A 1 99 ? 10.523 9.089 -18.038 1.00 72.88 99 MET A N 1
ATOM 764 C CA . MET A 1 99 ? 9.414 8.951 -18.985 1.00 72.88 99 MET A CA 1
ATOM 765 C C . MET A 1 99 ? 8.912 10.337 -19.411 1.00 72.88 99 MET A C 1
ATOM 767 O O . MET A 1 99 ? 8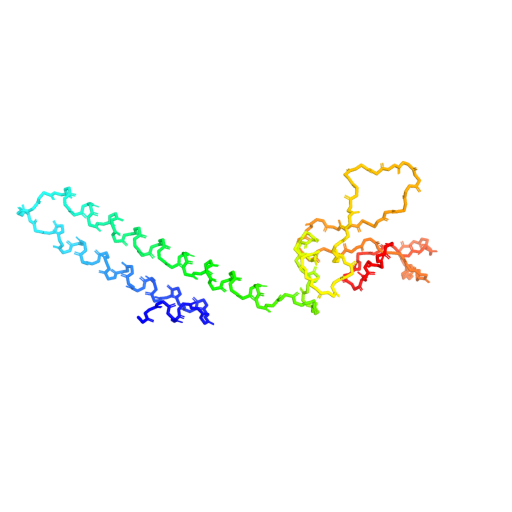.501 11.119 -18.549 1.00 72.88 99 MET A O 1
ATOM 771 N N . PRO A 1 100 ? 8.935 10.672 -20.714 1.00 77.25 100 PRO A N 1
ATOM 772 C CA . PRO A 1 100 ? 8.407 11.940 -21.195 1.00 77.25 100 PRO A CA 1
ATOM 773 C C . PRO A 1 100 ? 6.886 11.993 -21.007 1.00 77.25 100 PRO A C 1
ATOM 775 O O . PRO A 1 100 ? 6.179 11.019 -21.255 1.00 77.25 100 PRO A O 1
ATOM 778 N N . GLN A 1 101 ? 6.374 13.156 -20.594 1.00 79.25 101 GLN A N 1
ATOM 779 C CA . GLN A 1 101 ? 4.934 13.373 -20.401 1.00 79.25 101 GLN A CA 1
ATOM 780 C C . GLN A 1 101 ? 4.150 13.323 -21.723 1.00 79.25 101 GLN A C 1
ATOM 782 O O . GLN A 1 101 ? 2.979 12.948 -21.734 1.00 79.25 101 GLN A O 1
ATOM 787 N N . TYR A 1 102 ? 4.795 13.690 -22.833 1.00 85.44 102 TYR A N 1
ATOM 788 C CA . TYR A 1 102 ? 4.203 13.697 -24.167 1.00 85.44 102 TYR A CA 1
ATOM 789 C C . TYR A 1 102 ? 4.933 12.710 -25.072 1.00 85.44 102 TYR A C 1
ATOM 791 O O . TYR A 1 102 ? 6.162 12.710 -25.145 1.00 85.44 102 TYR A O 1
ATOM 799 N N . VAL A 1 103 ? 4.165 11.886 -25.781 1.00 85.06 103 VAL A N 1
ATOM 800 C CA . VAL A 1 103 ? 4.679 10.920 -26.756 1.00 85.06 103 VAL A CA 1
ATOM 801 C C . VAL A 1 103 ? 4.550 11.527 -28.151 1.00 85.06 103 VAL A C 1
ATOM 803 O O . VAL A 1 103 ? 3.465 11.949 -28.546 1.00 85.06 103 VAL A O 1
ATOM 806 N N . ALA A 1 104 ? 5.656 11.587 -28.893 1.00 89.25 104 ALA A N 1
ATOM 807 C CA . ALA A 1 104 ? 5.663 12.051 -30.278 1.00 89.25 104 ALA A CA 1
ATOM 808 C C . ALA A 1 104 ? 5.224 10.940 -31.244 1.00 89.25 104 ALA A C 1
ATOM 810 O O . ALA A 1 104 ? 5.381 9.749 -30.967 1.00 89.25 104 ALA A O 1
ATOM 811 N N . TYR A 1 105 ? 4.706 11.326 -32.411 1.00 89.31 105 TYR A N 1
ATOM 812 C CA . TYR A 1 105 ? 4.383 10.363 -33.461 1.00 89.31 105 TYR A CA 1
ATOM 813 C C . TYR A 1 105 ? 5.654 9.649 -33.951 1.00 89.31 105 TYR A C 1
ATOM 815 O O . TYR A 1 105 ? 6.677 10.289 -34.183 1.00 89.31 105 TYR A O 1
ATOM 823 N N . GLY A 1 106 ? 5.586 8.323 -34.097 1.00 87.62 106 GLY A N 1
ATOM 824 C CA . GLY A 1 106 ? 6.736 7.480 -34.452 1.00 87.62 106 GLY A CA 1
ATOM 825 C C . GLY A 1 106 ? 7.618 7.058 -33.270 1.00 87.62 106 GLY A C 1
ATOM 826 O O . GLY A 1 106 ? 8.590 6.336 -33.476 1.00 87.62 106 GLY A O 1
ATOM 827 N N . ALA A 1 107 ? 7.291 7.463 -32.038 1.00 85.19 107 ALA A N 1
ATOM 828 C CA . ALA A 1 107 ? 8.001 6.997 -30.853 1.00 85.19 107 ALA A CA 1
ATOM 829 C C . ALA A 1 107 ? 7.728 5.509 -30.574 1.00 85.19 107 ALA A C 1
ATOM 831 O O . ALA A 1 107 ? 6.593 5.034 -30.659 1.00 85.19 107 ALA A O 1
ATOM 832 N N . VAL A 1 108 ? 8.774 4.784 -30.178 1.00 84.44 108 VAL A N 1
ATOM 833 C CA . VAL A 1 108 ? 8.664 3.400 -29.709 1.00 84.44 108 VAL A CA 1
ATOM 834 C C . VAL A 1 108 ? 8.203 3.424 -28.254 1.00 84.44 108 VAL A C 1
ATOM 836 O O . VAL A 1 108 ? 8.919 3.908 -27.380 1.00 84.44 108 VAL A O 1
ATOM 839 N N . ILE A 1 109 ? 6.996 2.920 -27.997 1.00 84.88 109 ILE A N 1
ATOM 840 C CA . ILE A 1 109 ? 6.394 2.884 -26.660 1.00 84.88 109 ILE A CA 1
ATOM 841 C C . ILE A 1 109 ? 6.106 1.455 -26.217 1.00 84.88 109 ILE A C 1
ATOM 843 O O . ILE A 1 109 ? 5.842 0.574 -27.031 1.00 84.88 109 ILE A O 1
ATOM 847 N N . THR A 1 110 ? 6.104 1.244 -24.903 1.00 84.81 110 THR A N 1
ATOM 848 C CA . THR A 1 110 ? 5.636 -0.004 -24.292 1.00 84.81 110 THR A CA 1
ATOM 849 C C . THR A 1 110 ? 4.331 0.269 -23.550 1.00 84.81 110 THR A C 1
ATOM 851 O O . THR A 1 110 ? 4.277 1.151 -22.694 1.00 84.81 110 THR A O 1
ATOM 854 N N . LEU A 1 111 ? 3.272 -0.477 -23.870 1.00 84.56 111 LEU A N 1
ATOM 855 C CA . LEU A 1 111 ? 1.959 -0.324 -23.241 1.00 84.56 111 LEU A CA 1
ATOM 856 C C . LEU A 1 111 ? 1.815 -1.293 -22.064 1.00 84.56 111 LEU A C 1
ATOM 858 O O . LEU A 1 111 ? 2.044 -2.492 -22.220 1.00 84.56 111 LEU A O 1
ATOM 862 N N . LYS A 1 112 ? 1.409 -0.778 -20.899 1.00 83.31 112 LYS A N 1
ATOM 863 C CA . LYS A 1 112 ? 1.115 -1.562 -19.690 1.00 83.31 112 LYS A CA 1
ATOM 864 C C . LYS A 1 112 ? -0.339 -1.373 -19.286 1.00 83.31 112 LYS A C 1
ATOM 866 O O . LYS A 1 112 ? -0.844 -0.249 -19.283 1.00 83.31 112 LYS A O 1
ATOM 871 N N . ASN A 1 113 ? -0.995 -2.459 -18.899 1.00 84.31 113 ASN A N 1
ATOM 872 C CA . ASN A 1 113 ? -2.331 -2.394 -18.323 1.00 84.31 113 ASN A CA 1
ATOM 873 C C . ASN A 1 113 ? -2.291 -1.681 -16.953 1.00 84.31 113 ASN A C 1
ATOM 875 O O . ASN A 1 113 ? -1.465 -1.998 -16.100 1.00 84.31 113 ASN A O 1
ATOM 879 N N . HIS A 1 114 ? -3.187 -0.713 -16.735 1.00 80.25 114 HIS A N 1
ATOM 880 C CA . HIS A 1 114 ? -3.235 0.090 -15.505 1.00 80.25 114 HIS A CA 1
ATOM 881 C C . HIS A 1 114 ? -3.659 -0.716 -14.263 1.00 80.25 114 HIS A C 1
ATOM 883 O O . HIS A 1 114 ? -3.402 -0.297 -13.134 1.00 80.25 114 HIS A O 1
ATOM 889 N N . ARG A 1 115 ? -4.329 -1.864 -14.432 1.00 78.50 115 ARG A N 1
ATOM 890 C CA . ARG A 1 115 ? -4.736 -2.692 -13.286 1.00 78.50 115 ARG A CA 1
ATOM 891 C C . ARG A 1 115 ? -3.519 -3.175 -12.489 1.00 78.50 115 ARG A C 1
ATOM 893 O O . ARG A 1 115 ? -2.460 -3.446 -13.046 1.00 78.50 115 ARG A O 1
ATOM 900 N N . THR A 1 116 ? -3.691 -3.327 -11.178 1.00 65.44 116 THR A N 1
ATOM 901 C CA . THR A 1 116 ? -2.660 -3.864 -10.279 1.00 65.44 116 THR A CA 1
ATOM 902 C C . THR A 1 116 ? -2.217 -5.252 -10.744 1.00 65.44 116 THR A C 1
ATOM 904 O O . THR A 1 116 ? -3.046 -6.151 -10.876 1.00 65.44 116 THR A O 1
ATOM 907 N N . GLY A 1 117 ? -0.920 -5.425 -11.012 1.00 67.00 117 GLY A N 1
ATOM 908 C CA . GLY A 1 117 ? -0.378 -6.658 -11.597 1.00 67.00 117 GLY A CA 1
ATOM 909 C C . GLY A 1 117 ? -0.719 -6.886 -13.073 1.00 67.00 117 GLY A C 1
ATOM 910 O O . GLY A 1 117 ? -0.614 -8.020 -13.539 1.00 67.00 117 GLY A O 1
ATOM 911 N N . GLY A 1 118 ? -1.138 -5.843 -13.792 1.00 73.88 118 GLY A N 1
ATOM 912 C CA . GLY A 1 118 ? -1.344 -5.869 -15.235 1.00 73.88 118 GLY A CA 1
ATOM 913 C C . GLY A 1 118 ? -0.028 -6.040 -15.997 1.00 73.88 118 GLY A C 1
ATOM 914 O O . GLY A 1 118 ? 0.985 -5.415 -15.666 1.00 73.88 118 GLY A O 1
ATOM 915 N N . GLY A 1 119 ? -0.047 -6.906 -17.004 1.00 79.06 119 GLY A N 1
ATOM 916 C CA . GLY A 1 119 ? 1.087 -7.169 -17.882 1.00 79.06 119 GLY A CA 1
ATOM 917 C C . GLY A 1 119 ? 1.286 -6.105 -18.956 1.00 79.06 119 GLY A C 1
ATOM 918 O O . GLY A 1 119 ? 0.507 -5.154 -19.108 1.00 79.06 119 GLY A O 1
ATOM 919 N N . TYR A 1 120 ? 2.368 -6.282 -19.703 1.00 84.50 120 TYR A N 1
ATOM 920 C CA . TYR A 1 120 ? 2.673 -5.491 -20.882 1.00 84.50 120 TYR A CA 1
ATOM 921 C C . TYR A 1 120 ? 1.997 -6.095 -22.107 1.00 84.50 120 TYR A C 1
ATOM 923 O O . TYR A 1 120 ? 1.828 -7.313 -22.203 1.00 84.50 120 TYR A O 1
ATOM 931 N N . LEU A 1 121 ? 1.636 -5.236 -23.058 1.00 85.38 121 LEU A N 1
ATOM 932 C CA . LEU A 1 121 ? 1.240 -5.694 -24.380 1.00 85.38 121 LEU A CA 1
ATOM 933 C C . LEU A 1 121 ? 2.462 -6.327 -25.050 1.00 85.38 121 LEU A C 1
ATOM 935 O O . LEU A 1 121 ? 3.449 -5.643 -25.325 1.00 85.38 121 LEU A O 1
ATOM 939 N N . HIS A 1 122 ? 2.396 -7.632 -25.286 1.00 86.62 122 HIS A N 1
ATOM 940 C CA . HIS A 1 122 ? 3.489 -8.414 -25.834 1.00 86.62 122 HIS A CA 1
ATOM 941 C C . HIS A 1 122 ? 3.037 -9.163 -27.083 1.00 86.62 122 HIS A C 1
ATOM 943 O O . HIS A 1 122 ? 1.968 -9.767 -27.117 1.00 86.62 122 HIS A O 1
ATOM 949 N N . SER A 1 123 ? 3.879 -9.155 -28.112 1.00 84.25 123 SER A N 1
ATOM 950 C CA . SER A 1 123 ? 3.688 -9.979 -29.300 1.00 84.25 123 SER A CA 1
ATOM 951 C C . SER A 1 123 ? 4.950 -10.798 -29.535 1.00 84.25 123 SER A C 1
ATOM 953 O O . SER A 1 123 ? 6.063 -10.289 -29.414 1.00 84.25 123 SER A O 1
ATOM 955 N N . HIS A 1 124 ? 4.773 -12.079 -29.839 1.00 83.81 124 HIS A N 1
ATOM 956 C CA . HIS A 1 124 ? 5.862 -13.022 -30.090 1.00 83.81 124 HIS A CA 1
ATOM 957 C C . HIS A 1 124 ? 5.512 -13.895 -31.291 1.00 83.81 124 HIS A C 1
ATOM 959 O O . HIS A 1 124 ? 4.347 -13.967 -31.672 1.00 83.81 124 HIS A O 1
ATOM 965 N N . PHE A 1 125 ? 6.503 -14.545 -31.902 1.00 83.19 125 PHE A N 1
ATOM 966 C CA . PHE A 1 125 ? 6.350 -15.306 -33.151 1.00 83.19 125 PHE A CA 1
ATOM 967 C C . PHE A 1 125 ? 5.617 -16.652 -32.984 1.00 83.19 125 PHE A C 1
ATOM 969 O O . PHE A 1 125 ? 5.960 -17.635 -33.635 1.00 83.19 125 PHE A O 1
ATOM 976 N N . HIS A 1 126 ? 4.600 -16.713 -32.125 1.00 84.31 126 HIS A N 1
ATOM 977 C CA . HIS A 1 126 ? 3.668 -17.831 -32.064 1.00 84.31 126 HIS A CA 1
ATOM 978 C C . HIS A 1 126 ? 2.316 -17.426 -32.638 1.00 84.31 126 HIS A C 1
ATOM 980 O O . HIS A 1 126 ? 1.856 -16.290 -32.499 1.00 84.31 126 HIS A O 1
ATOM 986 N N . LEU A 1 127 ? 1.691 -18.386 -33.308 1.00 86.44 127 LEU A N 1
ATOM 987 C CA . LEU A 1 127 ? 0.404 -18.230 -33.969 1.00 86.44 127 LEU A CA 1
ATOM 988 C C . LEU A 1 127 ? -0.715 -18.640 -33.015 1.00 86.44 127 LEU A C 1
ATOM 990 O O . LEU A 1 127 ? -0.505 -19.474 -32.132 1.00 86.44 127 LEU A O 1
ATOM 994 N N . TYR A 1 128 ? -1.912 -18.077 -33.181 1.00 84.62 128 TYR A N 1
ATOM 995 C CA . TYR A 1 128 ? -3.086 -18.570 -32.454 1.00 84.62 128 TYR A CA 1
ATOM 996 C C . TYR A 1 128 ? -3.303 -20.076 -32.703 1.00 84.62 128 TYR A C 1
ATOM 998 O O . TYR A 1 128 ? -3.012 -20.559 -33.804 1.00 84.62 128 TYR A O 1
ATOM 1006 N N . PRO A 1 129 ? -3.777 -20.827 -31.688 1.00 82.81 129 PRO A N 1
ATOM 1007 C CA . PRO A 1 129 ? -4.037 -22.254 -31.826 1.00 82.81 129 PRO A CA 1
ATOM 1008 C C . PRO A 1 129 ? -5.078 -22.517 -32.918 1.00 82.81 129 PRO A C 1
ATOM 1010 O O . PRO A 1 129 ? -5.877 -21.649 -33.280 1.00 82.81 129 PRO A O 1
ATOM 1013 N N . GLU A 1 130 ? -5.068 -23.735 -33.451 1.00 79.56 130 GLU A N 1
ATOM 1014 C CA . GLU A 1 130 ? -6.009 -24.124 -34.496 1.00 79.56 130 GLU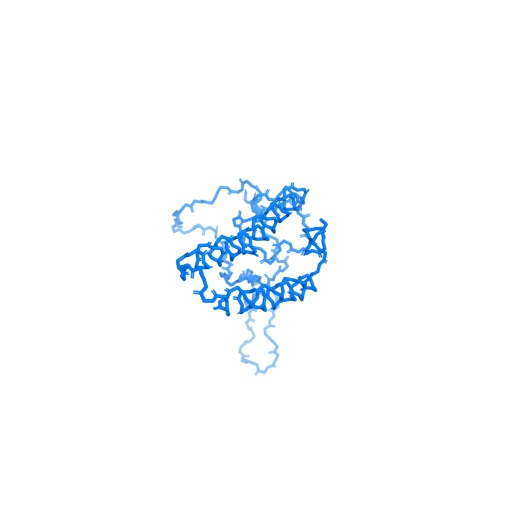 A CA 1
ATOM 1015 C C . GLU A 1 130 ? -7.458 -24.037 -33.995 1.00 79.56 130 GLU A C 1
ATOM 1017 O O . GLU A 1 130 ? -7.760 -24.418 -32.867 1.00 79.56 130 GLU A O 1
ATOM 1022 N N . GLY A 1 131 ? -8.355 -23.509 -34.836 1.00 76.38 131 GLY A N 1
ATOM 1023 C CA . GLY A 1 131 ? -9.787 -23.387 -34.533 1.00 76.38 131 GLY A CA 1
ATOM 1024 C C . GLY A 1 131 ? -10.289 -21.976 -34.205 1.00 76.38 131 GLY A C 1
ATOM 1025 O O . GLY A 1 131 ? -11.499 -21.786 -34.137 1.00 76.38 131 GLY A O 1
ATOM 1026 N N . VAL A 1 132 ? -9.411 -20.973 -34.067 1.00 71.25 132 VAL A N 1
ATOM 1027 C CA . VAL A 1 132 ? -9.803 -19.583 -33.716 1.00 71.25 132 VAL A CA 1
ATOM 1028 C C . VAL A 1 132 ? -9.773 -18.612 -34.915 1.00 71.25 132 VAL A C 1
ATOM 1030 O O . VAL A 1 132 ? -9.823 -17.398 -34.749 1.00 71.25 132 VAL A O 1
ATOM 1033 N N . GLY A 1 133 ? -9.719 -19.132 -36.147 1.00 75.69 133 GLY A N 1
ATOM 1034 C CA . GLY A 1 133 ? -9.698 -18.335 -37.381 1.00 75.69 133 GLY A CA 1
ATOM 1035 C C . GLY A 1 133 ? -8.325 -18.298 -38.057 1.00 75.69 133 GLY A C 1
ATOM 1036 O O . GLY A 1 133 ? -7.637 -19.316 -38.133 1.00 75.69 133 GLY A O 1
ATOM 1037 N N . ALA A 1 134 ? -7.942 -17.142 -38.610 1.00 71.94 134 ALA A N 1
ATOM 1038 C CA . ALA A 1 134 ? -6.686 -16.990 -39.343 1.00 71.94 134 ALA A CA 1
ATOM 1039 C C . ALA A 1 134 ? -5.470 -17.196 -38.422 1.00 71.94 134 ALA A C 1
ATOM 1041 O O . ALA A 1 134 ? -5.418 -16.654 -37.318 1.00 71.94 134 ALA A O 1
ATOM 1042 N N . ARG A 1 135 ? -4.462 -17.939 -38.900 1.00 74.69 135 ARG A N 1
ATOM 1043 C CA . ARG A 1 135 ? -3.169 -18.121 -38.222 1.00 74.69 135 ARG A CA 1
ATOM 1044 C C . ARG A 1 135 ? -2.387 -16.802 -38.228 1.00 74.69 135 ARG A C 1
ATOM 1046 O O . ARG A 1 135 ? -1.525 -16.583 -39.073 1.00 74.69 135 ARG A O 1
ATOM 1053 N N . GLN A 1 136 ? -2.736 -15.914 -37.308 1.00 81.75 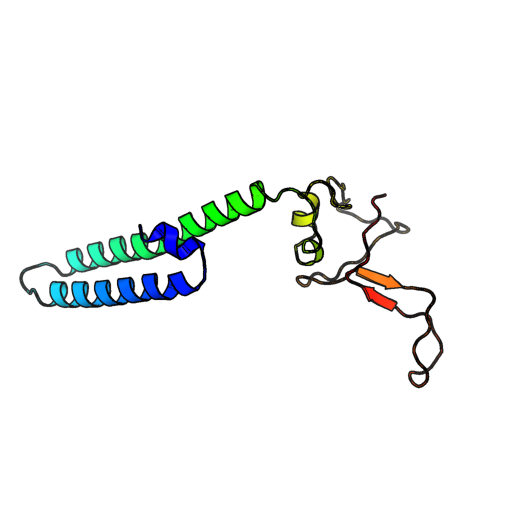136 GLN A N 1
ATOM 1054 C CA . GLN A 1 136 ? -2.076 -14.633 -37.074 1.00 81.75 136 GLN A CA 1
ATOM 1055 C C . GLN A 1 136 ? -1.192 -14.705 -35.829 1.00 81.75 136 GLN A C 1
ATOM 1057 O O . GLN A 1 136 ? -1.366 -15.578 -34.974 1.00 81.75 136 GLN A O 1
ATOM 1062 N N . GLN A 1 137 ? -0.237 -13.779 -35.747 1.00 83.94 137 GLN A N 1
ATOM 1063 C CA . GLN A 1 137 ? 0.646 -13.629 -34.597 1.00 83.94 137 GLN A CA 1
ATOM 1064 C C . GLN A 1 137 ? -0.158 -13.280 -33.338 1.00 83.94 137 GLN A C 1
ATOM 1066 O O . GLN A 1 137 ? -1.053 -12.433 -33.374 1.00 83.94 137 GLN A O 1
ATOM 1071 N N . GLN A 1 138 ? 0.179 -13.916 -32.220 1.00 83.88 138 GLN A N 1
ATOM 1072 C CA . GLN A 1 138 ? -0.471 -13.661 -30.941 1.00 83.88 138 GLN A CA 1
ATOM 1073 C C . GLN A 1 138 ? -0.053 -12.307 -30.356 1.00 83.88 138 GLN A C 1
ATOM 1075 O O . GLN A 1 138 ? 1.137 -12.001 -30.247 1.00 83.88 138 GLN A O 1
ATOM 1080 N N . SER A 1 139 ? -1.048 -11.533 -29.923 1.00 82.44 139 SER A N 1
ATOM 1081 C CA . SER A 1 139 ? -0.871 -10.369 -29.055 1.00 82.44 139 SER A CA 1
ATOM 1082 C C . SER A 1 139 ? -1.482 -10.703 -27.699 1.00 82.44 139 SER A C 1
ATOM 1084 O O . SER A 1 139 ? -2.678 -10.989 -27.600 1.00 82.44 139 SER A O 1
ATOM 1086 N N . VAL A 1 140 ? -0.644 -10.762 -26.670 1.00 82.56 140 VAL A N 1
ATOM 1087 C CA . VAL A 1 140 ? -0.993 -11.257 -25.337 1.00 82.56 140 VAL A CA 1
ATOM 1088 C C . VAL A 1 140 ? -0.539 -10.282 -24.263 1.00 82.56 140 VAL A C 1
ATOM 1090 O O . VAL A 1 140 ? 0.414 -9.525 -24.434 1.00 82.56 140 VAL A O 1
ATOM 1093 N N . GLU A 1 141 ? -1.234 -10.312 -23.131 1.00 79.06 141 GLU A N 1
ATOM 1094 C CA . GLU A 1 141 ? -0.774 -9.650 -21.918 1.00 79.06 141 GLU A CA 1
ATOM 1095 C C . GLU A 1 141 ? 0.276 -10.544 -21.248 1.00 79.06 141 GLU A C 1
ATOM 1097 O O . GLU A 1 141 ? -0.056 -11.611 -20.727 1.00 79.06 141 GLU A O 1
ATOM 1102 N N . ASP A 1 142 ? 1.539 -10.117 -21.263 1.00 73.31 142 ASP A N 1
ATOM 1103 C CA . ASP A 1 142 ? 2.628 -10.843 -20.609 1.00 73.31 142 ASP A CA 1
ATOM 1104 C C . ASP A 1 142 ? 3.184 -10.051 -19.416 1.00 73.31 142 ASP A C 1
ATOM 1106 O O . ASP A 1 142 ? 3.559 -8.879 -19.505 1.00 73.31 142 ASP A O 1
ATOM 1110 N N . ARG A 1 143 ? 3.221 -10.718 -18.262 1.00 67.31 143 ARG A N 1
ATOM 1111 C CA . ARG A 1 143 ? 3.700 -10.181 -16.980 1.00 67.31 143 ARG A CA 1
ATOM 1112 C C . ARG A 1 143 ? 5.189 -10.444 -16.739 1.00 67.31 143 ARG A C 1
ATOM 1114 O O . ARG A 1 143 ? 5.749 -9.871 -15.809 1.00 67.31 143 ARG A O 1
ATOM 1121 N N . SER A 1 144 ? 5.827 -11.282 -17.556 1.00 62.00 144 SER A N 1
ATOM 1122 C CA . SER A 1 144 ? 7.258 -11.597 -17.473 1.00 62.00 144 SER A CA 1
ATOM 1123 C C . SER A 1 144 ? 8.133 -10.681 -18.334 1.00 62.00 144 SER A C 1
ATOM 1125 O O . SER A 1 144 ? 9.363 -10.761 -18.248 1.00 62.00 144 SER A O 1
ATOM 1127 N N . VAL A 1 145 ? 7.538 -9.810 -19.157 1.00 62.91 145 VAL A N 1
ATOM 1128 C CA . VAL A 1 145 ? 8.294 -8.875 -19.996 1.00 62.91 145 VAL A CA 1
ATOM 1129 C C . VAL A 1 145 ? 9.010 -7.872 -19.100 1.00 62.91 145 VAL A C 1
ATOM 1131 O O . VAL A 1 145 ? 8.392 -7.025 -18.454 1.00 62.91 145 VAL A O 1
ATOM 1134 N N . ARG A 1 146 ? 10.342 -7.956 -19.074 1.00 57.03 146 ARG A N 1
ATOM 1135 C CA . ARG A 1 146 ? 11.178 -6.895 -18.518 1.00 57.03 146 ARG A CA 1
ATOM 1136 C C . ARG A 1 146 ? 11.305 -5.812 -19.574 1.00 57.03 146 ARG A C 1
ATOM 1138 O O . ARG A 1 146 ? 11.802 -6.076 -20.665 1.00 57.03 146 ARG A O 1
ATOM 1145 N N . VAL A 1 147 ? 10.852 -4.604 -19.245 1.00 56.62 147 VAL A N 1
ATOM 1146 C CA . VAL A 1 147 ? 11.089 -3.424 -20.081 1.00 56.62 147 VAL A CA 1
ATOM 1147 C C . VAL A 1 147 ? 12.597 -3.245 -20.140 1.00 56.62 147 VAL A C 1
ATOM 1149 O O . VAL A 1 147 ? 13.198 -2.940 -19.117 1.00 56.62 147 VAL A O 1
ATOM 1152 N N . CYS A 1 148 ? 13.229 -3.504 -21.281 1.00 45.31 148 CYS A N 1
ATOM 1153 C CA . CYS A 1 148 ? 14.624 -3.130 -21.455 1.00 45.31 148 CYS A CA 1
ATOM 1154 C C . CYS A 1 148 ? 14.639 -1.602 -21.522 1.00 45.31 148 CYS A C 1
ATOM 1156 O O . CYS A 1 148 ? 13.970 -1.031 -22.383 1.00 45.31 148 CYS A O 1
ATOM 1158 N N . GLY A 1 149 ? 15.297 -0.955 -20.557 1.00 41.09 149 GLY A N 1
ATOM 1159 C CA . GLY A 1 149 ? 15.493 0.490 -20.593 1.00 41.09 149 GLY A CA 1
ATOM 1160 C C . GLY A 1 149 ? 16.135 0.878 -21.924 1.00 41.09 149 GLY A C 1
ATOM 1161 O O . GLY A 1 149 ? 16.995 0.148 -22.423 1.00 41.09 149 GLY A O 1
ATOM 1162 N N . ILE A 1 150 ? 15.643 1.969 -22.503 1.00 38.19 150 ILE A N 1
ATOM 1163 C CA . ILE A 1 150 ? 16.253 2.630 -23.659 1.00 38.19 150 ILE A CA 1
ATOM 1164 C C . ILE A 1 150 ? 17.520 3.341 -23.188 1.00 38.19 150 ILE A C 1
ATOM 1166 O O . ILE A 1 150 ? 17.458 3.933 -22.084 1.00 38.19 150 ILE A O 1
#

Sequence (150 aa):
MLACCISVKFVGLFVILLIGFMTVVDLWNILGVMTRPVMDTVKHLIARAICLIILPICLYMIFFYIHLKVLNKSGNGDGFYSSAFQSQLIGNSLHNASMPQYVAYGAVITLKNHRTGGGYLHSHFHLYPEGVGARQQQSVEDRSVRVCGI